Protein AF-A0A0Q8NRP1-F1 (afdb_monomer_lite)

Structure (mmCIF, N/CA/C/O backbone):
data_AF-A0A0Q8NRP1-F1
#
_entry.id   AF-A0A0Q8NRP1-F1
#
loop_
_atom_site.group_PDB
_atom_site.id
_atom_site.type_symbol
_atom_site.label_atom_id
_atom_site.label_alt_id
_atom_site.label_comp_id
_atom_site.label_asym_id
_atom_site.label_entity_id
_atom_site.label_seq_id
_atom_site.pdbx_PDB_ins_code
_atom_site.Cartn_x
_atom_site.Cartn_y
_atom_site.Cartn_z
_atom_site.occupancy
_atom_site.B_iso_or_equiv
_atom_site.auth_seq_id
_atom_site.auth_comp_id
_atom_site.auth_asym_id
_atom_site.auth_atom_id
_atom_site.pdbx_PDB_model_num
ATOM 1 N N . MET A 1 1 ? 21.776 -14.316 82.901 1.00 43.53 1 MET A N 1
ATOM 2 C CA . MET A 1 1 ? 22.994 -13.895 82.181 1.00 43.53 1 MET A CA 1
ATOM 3 C C . MET A 1 1 ? 22.565 -13.088 80.958 1.00 43.53 1 MET A C 1
ATOM 5 O O . MET A 1 1 ? 21.654 -13.535 80.283 1.00 43.53 1 MET A O 1
ATOM 9 N N . GLN A 1 2 ? 23.172 -11.907 80.778 1.00 50.59 2 GLN A N 1
ATOM 10 C CA . GLN A 1 2 ? 23.390 -11.113 79.548 1.00 50.59 2 GLN A CA 1
ATOM 11 C C . GLN A 1 2 ? 22.254 -10.829 78.528 1.00 50.59 2 GLN A C 1
ATOM 13 O O . GLN A 1 2 ? 21.769 -11.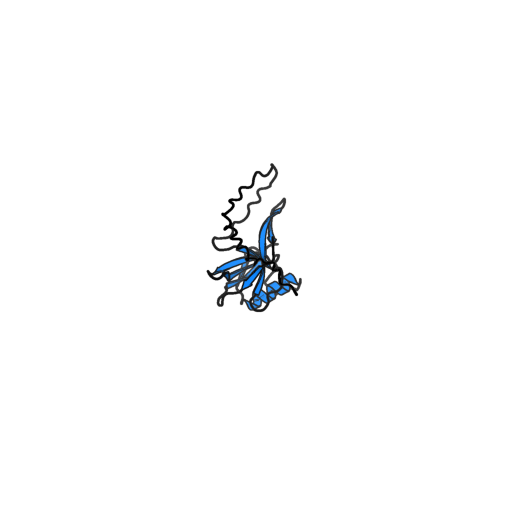716 77.839 1.00 50.59 2 GLN A O 1
ATOM 18 N N . ALA A 1 3 ? 21.964 -9.534 78.340 1.00 48.06 3 ALA A N 1
ATOM 19 C CA . ALA A 1 3 ? 21.736 -8.898 77.025 1.00 48.06 3 ALA A CA 1
ATOM 20 C C . ALA A 1 3 ? 23.093 -8.323 76.517 1.00 48.06 3 ALA A C 1
ATOM 22 O O . ALA A 1 3 ? 24.041 -8.393 77.309 1.00 48.06 3 ALA A O 1
ATOM 23 N N . PRO A 1 4 ? 23.254 -7.664 75.337 1.00 59.53 4 PRO A N 1
ATOM 24 C CA . PRO A 1 4 ? 22.376 -7.412 74.170 1.00 59.53 4 PRO A CA 1
ATOM 25 C C . PRO A 1 4 ? 23.091 -7.658 72.797 1.00 59.53 4 PRO A C 1
ATOM 27 O O . PRO A 1 4 ? 24.249 -8.055 72.780 1.00 59.53 4 PRO A O 1
ATOM 30 N N . ALA A 1 5 ? 22.442 -7.384 71.649 1.00 48.53 5 ALA A N 1
ATOM 31 C CA . ALA A 1 5 ? 22.972 -6.530 70.554 1.00 48.53 5 ALA A CA 1
ATOM 32 C C . ALA A 1 5 ? 22.104 -6.577 69.276 1.00 48.53 5 ALA A C 1
ATOM 34 O O . ALA A 1 5 ? 21.747 -7.638 68.771 1.00 48.53 5 ALA A O 1
ATOM 35 N N . ALA A 1 6 ? 21.808 -5.384 68.760 1.00 48.19 6 ALA A N 1
ATOM 36 C CA . ALA A 1 6 ? 21.101 -5.086 67.520 1.00 48.19 6 ALA A CA 1
ATOM 37 C C . ALA A 1 6 ? 22.066 -4.943 66.326 1.00 48.19 6 ALA A C 1
ATOM 39 O O . ALA A 1 6 ? 23.258 -4.703 66.520 1.00 48.19 6 ALA A O 1
ATOM 40 N N . SER A 1 7 ? 21.543 -4.974 65.095 1.00 48.72 7 SER A N 1
ATOM 41 C CA . SER A 1 7 ? 22.086 -4.214 63.955 1.00 48.72 7 SER A CA 1
ATOM 42 C C . SER A 1 7 ? 21.011 -3.970 62.892 1.00 48.72 7 SER A C 1
ATOM 44 O O . SER A 1 7 ? 20.155 -4.815 62.642 1.00 48.72 7 SER A O 1
ATOM 46 N N . SER A 1 8 ? 21.058 -2.768 62.325 1.00 44.09 8 SER A N 1
ATOM 47 C CA . SER A 1 8 ? 19.990 -2.052 61.620 1.00 44.09 8 SER A CA 1
ATOM 48 C C . SER A 1 8 ? 20.298 -1.843 60.124 1.00 44.09 8 SER A C 1
ATOM 50 O O . SER A 1 8 ? 21.469 -1.870 59.747 1.00 44.09 8 SER A O 1
ATOM 52 N N . THR A 1 9 ? 19.278 -1.376 59.370 1.00 54.84 9 THR A N 1
ATOM 53 C CA . THR A 1 9 ? 19.342 -0.474 58.169 1.00 54.84 9 THR A CA 1
ATOM 54 C C . THR A 1 9 ? 19.373 -1.160 56.778 1.00 54.84 9 THR A C 1
ATOM 56 O O . THR A 1 9 ? 19.986 -2.216 56.667 1.00 54.84 9 THR A O 1
ATOM 59 N N . PRO A 1 10 ? 18.912 -0.533 55.660 1.00 53.25 10 PRO A N 1
ATOM 60 C CA . PRO A 1 10 ? 17.694 0.260 55.349 1.00 53.25 10 PRO A CA 1
ATOM 61 C C . PRO A 1 10 ? 16.894 -0.256 54.104 1.00 53.25 10 PRO A C 1
ATOM 63 O O . PRO A 1 10 ? 17.341 -1.169 53.409 1.00 53.25 10 PRO A O 1
ATOM 66 N N . PRO A 1 11 ? 15.738 0.365 53.765 1.00 48.78 11 PRO A N 1
ATOM 67 C CA . PRO A 1 11 ? 14.989 0.138 52.517 1.00 48.78 11 PRO A CA 1
ATOM 68 C C . PRO A 1 11 ? 15.689 0.710 51.268 1.00 48.78 11 PRO A C 1
ATOM 70 O O . PRO A 1 11 ? 16.239 1.809 51.308 1.00 48.78 11 PRO A O 1
ATOM 73 N N . GLN A 1 12 ? 15.611 -0.005 50.138 1.00 48.19 12 GLN A N 1
ATOM 74 C CA . GLN A 1 12 ? 16.039 0.500 48.828 1.00 48.19 12 GLN A CA 1
ATOM 75 C C . GLN A 1 12 ? 14.845 1.063 48.048 1.00 48.19 12 GLN A C 1
ATOM 77 O O . GLN A 1 12 ? 13.906 0.351 47.697 1.00 48.19 12 GLN A O 1
ATOM 82 N N . THR A 1 13 ? 14.912 2.365 47.801 1.00 54.72 13 THR A N 1
ATOM 83 C CA . THR A 1 13 ? 14.029 3.171 46.956 1.00 54.72 13 THR A CA 1
ATOM 84 C C . THR A 1 13 ? 14.159 2.769 45.478 1.00 54.72 13 THR A C 1
ATOM 86 O O . THR A 1 13 ? 15.285 2.578 45.011 1.00 54.72 13 THR A O 1
ATOM 89 N N . PRO A 1 14 ? 13.069 2.705 44.692 1.00 54.25 14 PRO A N 1
ATOM 90 C CA . PRO A 1 14 ? 13.162 2.659 43.237 1.00 54.25 14 PRO A CA 1
ATOM 91 C C . PRO A 1 14 ? 13.647 4.009 42.700 1.00 54.25 14 PRO A C 1
ATOM 93 O O . PRO A 1 14 ? 13.111 5.060 43.043 1.00 54.25 14 PRO A O 1
ATOM 96 N N . VAL A 1 15 ? 14.674 3.971 41.857 1.00 51.59 15 VAL A N 1
ATOM 97 C CA . VAL A 1 15 ? 15.236 5.146 41.188 1.00 51.59 15 VAL A CA 1
ATOM 98 C C . VAL A 1 15 ? 14.363 5.473 39.977 1.00 51.59 15 VAL A C 1
ATOM 100 O O . VAL A 1 15 ? 14.371 4.754 38.979 1.00 51.59 15 VAL A O 1
ATOM 103 N N . GLU A 1 16 ? 13.602 6.557 40.071 1.00 47.62 16 GLU A N 1
ATOM 104 C CA . GLU A 1 16 ? 12.900 7.180 38.950 1.00 47.62 16 GLU A CA 1
ATOM 105 C C . GLU A 1 16 ? 13.944 7.752 37.973 1.00 47.62 16 GLU A C 1
ATOM 107 O O . GLU A 1 16 ? 14.668 8.696 38.291 1.00 47.62 16 GLU A O 1
ATOM 112 N N . LYS A 1 17 ? 14.073 7.156 36.781 1.00 44.50 17 LYS A N 1
ATOM 113 C CA . LYS A 1 17 ? 14.831 7.739 35.665 1.00 44.50 17 LYS A CA 1
ATOM 114 C C . LYS A 1 17 ? 13.866 8.413 34.698 1.00 44.50 17 LYS A C 1
ATOM 116 O O . LYS A 1 17 ? 13.424 7.815 33.719 1.00 44.50 17 LYS A O 1
ATOM 121 N N . THR A 1 18 ? 13.604 9.688 34.953 1.00 48.72 18 THR A N 1
ATOM 122 C CA . THR A 1 18 ? 13.089 10.634 33.960 1.00 48.72 18 THR A CA 1
ATOM 123 C C . THR A 1 18 ? 14.117 10.753 32.838 1.00 48.72 18 THR A C 1
ATOM 125 O O . THR A 1 18 ? 15.166 11.372 33.008 1.00 48.72 18 THR A O 1
ATOM 128 N N . THR A 1 19 ? 13.848 10.116 31.698 1.00 48.56 19 THR A N 1
ATOM 129 C CA . THR A 1 19 ? 14.646 10.286 30.479 1.00 48.56 19 THR A CA 1
ATOM 130 C C . THR A 1 19 ? 13.919 11.253 29.558 1.00 48.56 19 THR A C 1
ATOM 132 O O . THR A 1 19 ? 12.743 11.077 29.248 1.00 48.56 19 THR A O 1
ATOM 135 N N . ALA A 1 20 ? 14.645 12.308 29.204 1.00 42.44 20 ALA A N 1
ATOM 136 C CA . ALA A 1 20 ? 14.212 13.455 28.434 1.00 42.44 20 ALA A CA 1
ATOM 137 C C . ALA A 1 20 ? 13.601 13.096 27.070 1.00 42.44 20 ALA A C 1
ATOM 139 O O . ALA A 1 20 ? 13.984 12.124 26.419 1.00 42.44 20 ALA A O 1
ATOM 140 N N . ALA A 1 21 ? 12.671 13.948 26.641 1.00 51.06 21 ALA A N 1
ATOM 141 C CA . ALA A 1 21 ? 12.091 13.968 25.308 1.00 51.06 21 ALA A CA 1
ATOM 142 C C . ALA A 1 21 ? 13.172 14.143 24.220 1.00 51.06 21 ALA A C 1
ATOM 144 O O . ALA A 1 21 ? 14.075 14.964 24.402 1.00 51.06 21 ALA A O 1
ATOM 145 N N . PRO A 1 22 ? 13.082 13.445 23.073 1.00 41.91 22 PRO A N 1
ATOM 146 C CA . PRO A 1 22 ? 13.951 13.728 21.945 1.00 41.91 22 PRO A CA 1
ATOM 147 C C . PRO A 1 22 ? 13.484 15.003 21.229 1.00 41.91 22 PRO A C 1
ATOM 149 O O . PRO A 1 22 ? 12.337 15.130 20.800 1.00 41.91 22 PRO A O 1
ATOM 152 N N . THR A 1 23 ? 14.406 15.949 21.105 1.00 52.91 23 THR A N 1
ATOM 153 C CA . THR A 1 23 ? 14.368 17.069 20.164 1.00 52.91 23 THR A CA 1
ATOM 154 C C . THR A 1 23 ? 14.362 16.560 18.713 1.00 52.91 23 THR A C 1
ATOM 156 O O . THR A 1 23 ? 14.949 15.514 18.427 1.00 52.91 23 THR A O 1
ATOM 159 N N . PRO A 1 24 ? 13.734 17.281 17.766 1.00 41.31 24 PRO A N 1
ATOM 160 C CA . PRO A 1 24 ? 13.799 16.928 16.353 1.00 41.31 24 PRO A CA 1
ATOM 161 C C . PRO A 1 24 ? 15.214 17.183 15.818 1.00 41.31 24 PRO A C 1
ATOM 163 O O . PRO A 1 24 ? 15.647 18.327 15.685 1.00 41.31 24 PRO A O 1
ATOM 166 N N . SER A 1 25 ? 15.943 16.113 15.502 1.00 44.31 25 SER A N 1
ATOM 167 C CA . SER A 1 25 ? 17.159 16.200 14.697 1.00 44.31 25 SER A CA 1
ATOM 168 C C . SER A 1 25 ? 16.777 16.568 13.267 1.00 44.31 25 SER A C 1
ATOM 170 O O . SER A 1 25 ? 16.252 15.748 12.516 1.00 44.31 25 SER A O 1
ATOM 172 N N . ALA A 1 26 ? 17.048 17.816 12.893 1.00 43.19 26 ALA A N 1
ATOM 173 C CA . ALA A 1 26 ? 17.216 18.199 11.503 1.00 43.19 26 ALA A CA 1
ATOM 174 C C . ALA A 1 26 ? 18.446 17.455 10.962 1.00 43.19 26 ALA A C 1
ATOM 176 O O . ALA A 1 26 ? 19.584 17.810 11.267 1.00 43.19 26 ALA A O 1
ATOM 177 N N . SER A 1 27 ? 18.220 16.378 10.213 1.00 44.78 27 SER A N 1
ATOM 178 C CA . SER A 1 27 ? 19.276 15.714 9.456 1.00 44.78 27 SER A CA 1
ATOM 179 C C . SER A 1 27 ? 19.523 16.495 8.172 1.00 44.78 27 SER A C 1
ATOM 181 O O . SER A 1 27 ? 18.836 16.307 7.172 1.00 44.78 27 SER A O 1
ATOM 183 N N . SER A 1 28 ? 20.520 17.371 8.222 1.00 46.69 28 SER A N 1
ATOM 184 C CA . SER A 1 28 ? 21.315 17.723 7.051 1.00 46.69 28 SER A CA 1
ATOM 185 C C . SER A 1 28 ? 22.274 16.561 6.768 1.00 46.69 28 SER A C 1
ATOM 187 O O . SER A 1 28 ? 22.999 16.116 7.658 1.00 46.69 28 SER A O 1
ATOM 189 N N . SER A 1 29 ? 22.271 16.043 5.547 1.00 47.00 29 SER A N 1
ATOM 190 C CA . SER A 1 29 ? 23.314 15.168 4.989 1.00 47.00 29 SER A CA 1
ATOM 191 C C . SER A 1 29 ? 23.410 15.580 3.518 1.00 47.00 29 SER A C 1
ATOM 193 O O . SER A 1 29 ? 22.404 15.509 2.823 1.00 47.00 29 SER A O 1
ATOM 195 N N . SER A 1 30 ? 24.389 16.411 3.154 1.00 43.91 30 SER A N 1
ATOM 196 C CA . SER A 1 30 ? 25.789 16.090 2.820 1.00 43.91 30 SER A CA 1
ATOM 197 C C . SER A 1 30 ? 25.923 15.490 1.421 1.00 43.91 30 SER A C 1
ATOM 199 O O . SER A 1 30 ? 25.510 14.362 1.194 1.00 43.91 30 SER A O 1
ATOM 201 N N . ASP A 1 31 ? 26.499 16.332 0.560 1.00 45.16 31 ASP A N 1
ATOM 202 C CA . ASP A 1 31 ? 27.263 16.128 -0.674 1.00 45.16 31 ASP A CA 1
ATOM 203 C C . ASP A 1 31 ? 27.282 14.726 -1.310 1.00 45.16 31 ASP A C 1
ATOM 205 O O . ASP A 1 31 ? 27.879 13.791 -0.774 1.00 45.16 31 ASP A O 1
ATOM 209 N N . ASP A 1 32 ? 26.754 14.646 -2.535 1.00 43.56 32 ASP A N 1
ATOM 210 C CA . ASP A 1 32 ? 27.008 13.559 -3.482 1.00 43.56 32 ASP A CA 1
ATOM 211 C C . ASP A 1 32 ? 28.143 13.946 -4.458 1.00 43.56 32 ASP A C 1
ATOM 213 O O . ASP A 1 32 ? 28.127 15.055 -5.005 1.00 43.56 32 ASP A O 1
ATOM 217 N N . PRO A 1 33 ? 29.126 13.058 -4.709 1.00 46.66 33 PRO A N 1
ATOM 218 C CA . PRO A 1 33 ? 30.128 13.242 -5.750 1.00 46.66 33 PRO A CA 1
ATOM 219 C C . PRO A 1 33 ? 29.547 13.049 -7.163 1.00 46.66 33 PRO A C 1
ATOM 221 O O . PRO A 1 33 ? 28.728 12.170 -7.422 1.00 46.66 33 PRO A O 1
ATOM 224 N N . ASP A 1 34 ? 30.044 13.895 -8.063 1.00 49.12 34 ASP A N 1
ATOM 225 C CA . ASP A 1 34 ? 29.910 13.933 -9.524 1.00 49.12 34 ASP A CA 1
ATOM 226 C C . ASP A 1 34 ? 29.662 12.555 -10.187 1.00 49.12 34 ASP A C 1
ATOM 228 O O . ASP A 1 34 ? 30.520 11.670 -10.148 1.00 49.12 34 ASP A O 1
ATOM 232 N N . GLY A 1 35 ? 28.492 12.379 -10.823 1.00 43.38 35 GLY A N 1
ATOM 233 C CA . GLY A 1 35 ? 28.193 11.202 -11.656 1.00 43.38 35 GLY A CA 1
ATOM 234 C C . GLY A 1 35 ? 26.737 10.717 -11.708 1.00 43.38 35 GLY A C 1
ATOM 235 O O . GLY A 1 35 ? 26.457 9.754 -12.419 1.00 43.38 35 GLY A O 1
ATOM 236 N N . ALA A 1 36 ? 25.797 11.341 -10.992 1.00 47.28 36 ALA A N 1
ATOM 237 C CA . ALA A 1 36 ? 24.389 10.951 -11.051 1.00 47.28 36 ALA A CA 1
ATOM 238 C C . ALA A 1 36 ? 23.712 11.517 -12.312 1.00 47.28 36 ALA A C 1
ATOM 240 O O . ALA A 1 36 ? 23.460 12.720 -12.416 1.00 47.28 36 ALA A O 1
ATOM 241 N N . GLY A 1 37 ? 23.360 10.639 -13.258 1.00 48.09 37 GLY A N 1
ATOM 242 C CA . GLY A 1 37 ? 22.248 10.910 -14.171 1.00 48.09 37 GLY A CA 1
ATOM 243 C C . GLY A 1 37 ? 21.051 11.409 -13.356 1.00 48.09 37 GLY A C 1
ATOM 244 O O . GLY A 1 37 ? 20.871 10.997 -12.213 1.00 48.09 37 GLY A O 1
ATOM 245 N N . SER A 1 38 ? 20.289 12.356 -13.899 1.00 56.72 38 SER A N 1
ATOM 246 C CA . SER A 1 38 ? 19.283 13.180 -13.215 1.00 56.72 38 SER A CA 1
ATOM 247 C C . SER A 1 38 ? 18.090 12.389 -12.651 1.00 56.72 38 SER A C 1
ATOM 249 O O . SER A 1 38 ? 16.953 12.539 -13.096 1.00 56.72 38 SER A O 1
ATOM 251 N N . CYS A 1 39 ? 18.341 11.553 -11.650 1.00 64.12 39 CYS A N 1
ATOM 252 C CA . CYS A 1 39 ? 17.348 10.782 -10.933 1.00 64.12 39 CYS A CA 1
ATOM 253 C C . CYS A 1 39 ? 16.601 11.712 -9.972 1.00 64.12 39 CYS A C 1
ATOM 255 O O . CYS A 1 39 ? 17.069 12.055 -8.886 1.00 64.12 39 CYS A O 1
ATOM 257 N N . THR A 1 40 ? 15.434 12.180 -10.409 1.00 68.44 40 THR A N 1
ATOM 258 C CA . THR A 1 40 ? 14.574 13.041 -9.595 1.00 68.44 40 THR A CA 1
ATOM 259 C C . THR A 1 40 ? 13.583 12.171 -8.840 1.00 68.44 40 THR A C 1
ATO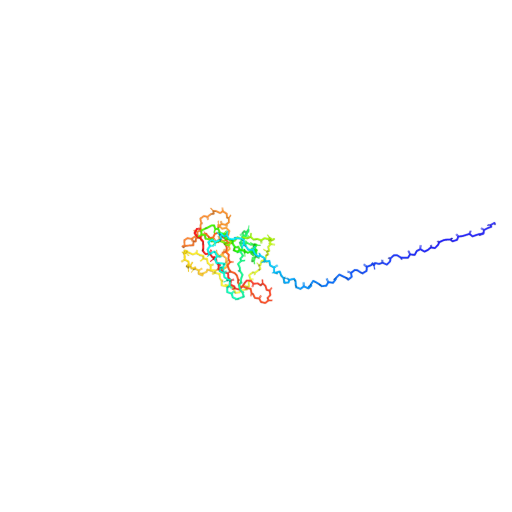M 261 O O . THR A 1 40 ? 12.727 11.542 -9.454 1.00 68.44 40 THR A O 1
ATOM 264 N N . THR A 1 41 ? 13.667 12.157 -7.507 1.00 74.12 41 THR A N 1
ATOM 265 C CA . THR A 1 41 ? 12.666 11.477 -6.672 1.00 74.12 41 THR A CA 1
ATOM 266 C C . THR A 1 41 ? 11.301 12.146 -6.849 1.00 74.12 41 THR A C 1
ATOM 268 O O . THR A 1 41 ? 11.169 13.332 -6.527 1.00 74.12 41 THR A O 1
ATOM 271 N N . PRO A 1 42 ? 10.257 11.424 -7.290 1.00 71.62 42 PRO A N 1
ATOM 272 C CA . PRO A 1 42 ? 8.911 11.969 -7.292 1.00 71.62 42 PRO A CA 1
ATOM 273 C C . PRO A 1 42 ? 8.477 12.230 -5.845 1.00 71.62 42 PRO A C 1
ATOM 275 O O . PRO A 1 42 ? 8.472 11.334 -4.995 1.00 71.62 42 PRO A O 1
ATOM 278 N N . ALA A 1 43 ? 8.128 13.475 -5.528 1.00 68.06 43 ALA A N 1
ATOM 279 C CA . ALA A 1 43 ? 7.570 13.777 -4.219 1.00 68.06 43 ALA A CA 1
ATOM 280 C C . ALA A 1 43 ? 6.143 13.201 -4.135 1.00 68.06 43 ALA A C 1
ATOM 282 O O . ALA A 1 43 ? 5.340 13.439 -5.045 1.00 68.06 43 ALA A O 1
ATOM 283 N N . PRO A 1 44 ? 5.780 12.482 -3.055 1.00 73.00 44 PRO A N 1
ATOM 284 C CA . PRO A 1 44 ? 4.385 12.139 -2.828 1.00 73.00 44 PRO A CA 1
ATOM 285 C C . PRO A 1 44 ? 3.556 13.420 -2.727 1.00 73.00 44 PRO A C 1
ATOM 287 O O . PRO A 1 44 ? 4.004 14.438 -2.192 1.00 73.00 44 PRO A O 1
ATOM 290 N N . LYS A 1 45 ? 2.306 13.364 -3.194 1.00 76.31 45 LYS A N 1
ATOM 291 C CA . LYS A 1 45 ? 1.348 14.447 -2.935 1.00 76.31 45 LYS A CA 1
ATOM 292 C C . LYS A 1 45 ? 1.216 14.659 -1.422 1.00 76.31 45 LYS A C 1
ATOM 294 O O . LYS A 1 45 ? 1.249 13.696 -0.656 1.00 76.31 45 LYS A O 1
ATOM 299 N N . THR A 1 46 ? 1.019 15.904 -0.995 1.00 80.38 46 THR A N 1
ATOM 300 C CA . THR A 1 46 ? 0.861 16.259 0.424 1.00 80.38 46 THR A CA 1
ATOM 301 C C . THR A 1 46 ? -0.163 15.359 1.121 1.00 80.38 46 THR A C 1
ATOM 303 O O . THR A 1 46 ? -1.265 15.151 0.614 1.00 80.38 46 THR A O 1
ATOM 306 N N . GLY A 1 47 ? 0.205 14.821 2.287 1.00 80.69 47 GLY A N 1
ATOM 307 C CA . GLY A 1 47 ? -0.645 13.914 3.069 1.00 80.69 47 GLY A CA 1
ATOM 308 C C . GLY A 1 47 ? -0.637 12.455 2.599 1.00 80.69 47 GLY A C 1
ATOM 309 O O . GLY A 1 47 ? -1.383 11.640 3.142 1.00 80.69 47 GLY A O 1
ATOM 310 N N . ARG A 1 48 ? 0.202 12.109 1.617 1.00 91.31 48 ARG A N 1
ATOM 311 C CA . ARG A 1 48 ? 0.374 10.740 1.124 1.00 91.31 48 ARG A CA 1
ATOM 312 C C . ARG A 1 48 ? 1.779 10.228 1.395 1.00 91.31 48 ARG A C 1
ATOM 314 O O . ARG A 1 48 ? 2.718 11.004 1.561 1.00 91.31 48 ARG A O 1
ATOM 321 N N . LYS A 1 49 ? 1.921 8.908 1.438 1.00 92.62 49 LYS A N 1
ATOM 322 C CA . LYS A 1 49 ? 3.216 8.231 1.563 1.00 92.62 49 LYS A CA 1
ATOM 323 C C . LYS A 1 49 ? 3.249 6.983 0.694 1.00 92.62 49 LYS A C 1
ATOM 325 O O . LYS A 1 49 ? 2.195 6.418 0.406 1.00 92.62 49 LYS A O 1
ATOM 330 N N . TYR A 1 50 ? 4.451 6.546 0.343 1.00 94.25 50 TYR A N 1
ATOM 331 C CA . TYR A 1 50 ? 4.668 5.280 -0.345 1.00 94.25 50 TYR A CA 1
ATOM 332 C C . TYR A 1 50 ? 5.025 4.189 0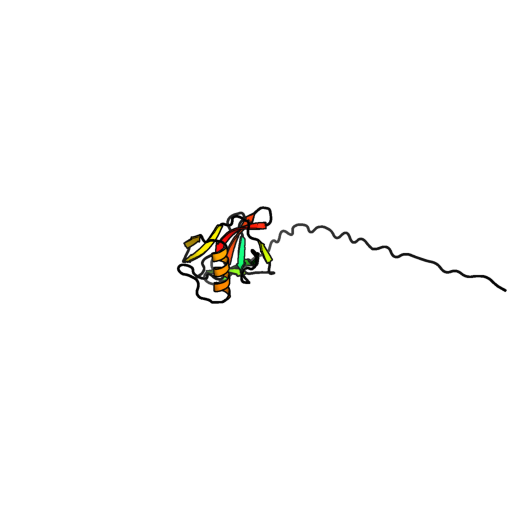.657 1.00 94.25 50 TYR A C 1
ATOM 334 O O . TYR A 1 50 ? 5.790 4.411 1.597 1.00 94.25 50 TYR A O 1
ATOM 342 N N . VAL A 1 51 ? 4.457 3.010 0.458 1.00 96.44 51 VAL A N 1
ATOM 343 C CA . VAL A 1 51 ? 4.689 1.821 1.273 1.00 96.44 51 VAL A CA 1
ATOM 344 C C . VAL A 1 51 ? 4.823 0.609 0.364 1.00 96.44 51 VAL A C 1
ATOM 346 O O . VAL A 1 51 ? 4.211 0.566 -0.699 1.00 96.44 51 VAL A O 1
ATOM 349 N N . GLN A 1 52 ? 5.604 -0.381 0.778 1.00 96.88 52 GLN A N 1
ATOM 350 C CA . GLN A 1 52 ? 5.688 -1.664 0.087 1.00 96.88 52 GLN A CA 1
ATOM 351 C C . GLN A 1 52 ? 4.955 -2.723 0.899 1.00 96.88 52 GLN A C 1
ATOM 353 O O . GLN A 1 52 ? 5.279 -2.907 2.074 1.00 96.88 52 GLN A O 1
ATOM 358 N N . ALA A 1 53 ? 3.997 -3.422 0.293 1.00 96.88 53 ALA A N 1
ATOM 359 C CA . ALA A 1 53 ? 3.366 -4.580 0.915 1.00 96.88 53 ALA A CA 1
ATOM 360 C C . ALA A 1 53 ? 4.392 -5.710 1.077 1.00 96.88 53 ALA A C 1
ATOM 362 O O . ALA A 1 53 ? 5.129 -6.020 0.146 1.00 96.88 53 ALA A O 1
ATOM 363 N N . VAL A 1 54 ? 4.452 -6.316 2.264 1.00 96.56 54 VAL A N 1
ATOM 364 C CA . VAL A 1 54 ? 5.429 -7.382 2.566 1.00 96.56 54 VAL A CA 1
ATOM 365 C C . VAL A 1 54 ? 4.783 -8.719 2.912 1.00 96.56 54 VAL A C 1
ATOM 367 O O . VAL A 1 54 ? 5.463 -9.743 2.912 1.00 96.56 54 VAL A O 1
ATOM 370 N N . LYS A 1 55 ? 3.481 -8.725 3.219 1.00 95.81 55 LYS A N 1
ATOM 371 C CA . LYS A 1 55 ? 2.688 -9.931 3.493 1.00 95.81 55 LYS A CA 1
ATOM 372 C C . LYS A 1 55 ? 1.263 -9.751 2.967 1.00 95.81 55 LYS A C 1
ATOM 374 O O . LYS A 1 55 ? 0.783 -8.611 2.939 1.00 95.81 55 LYS A O 1
ATOM 379 N N . PRO A 1 56 ? 0.564 -10.850 2.630 1.00 94.31 56 PRO A N 1
ATOM 380 C CA . PRO A 1 56 ? -0.859 -10.801 2.326 1.00 94.31 56 PRO A CA 1
ATOM 381 C C . PRO A 1 56 ? -1.648 -10.126 3.464 1.00 94.31 56 PRO A C 1
ATOM 383 O O . PRO A 1 56 ? -1.383 -10.415 4.639 1.00 94.31 56 PRO A O 1
ATOM 386 N N . PRO A 1 57 ? -2.603 -9.231 3.156 1.00 93.62 57 PRO A N 1
ATOM 387 C CA . PRO A 1 57 ? -3.443 -8.607 4.170 1.00 93.62 57 PRO A CA 1
ATOM 388 C C . PRO A 1 57 ? -4.259 -9.638 4.961 1.00 93.62 57 PRO A C 1
ATOM 390 O O . PRO A 1 57 ? -4.653 -10.680 4.437 1.00 93.62 57 PRO A O 1
ATOM 393 N N . LYS A 1 58 ? -4.547 -9.339 6.233 1.00 91.56 58 LYS A N 1
ATOM 394 C CA . LYS A 1 58 ? -5.336 -10.213 7.120 1.00 91.56 58 LYS A CA 1
ATOM 395 C C . LYS A 1 58 ? -6.211 -9.383 8.051 1.00 91.56 58 LYS A C 1
ATOM 397 O O . LYS A 1 58 ? -5.697 -8.472 8.686 1.00 91.56 58 LYS A O 1
ATOM 402 N N . GLN A 1 59 ? -7.500 -9.727 8.177 1.00 83.75 59 GLN A N 1
ATOM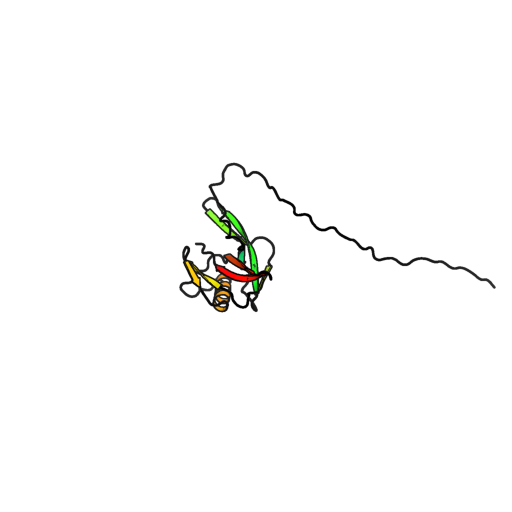 403 C CA . GLN A 1 59 ? -8.441 -9.084 9.118 1.00 83.75 59 GLN A CA 1
ATOM 404 C C . GLN A 1 59 ? -8.350 -7.543 9.080 1.00 83.75 59 GLN A C 1
ATOM 406 O O . GLN A 1 59 ? -8.033 -6.914 10.088 1.00 83.75 59 GLN A O 1
ATOM 411 N N . ASP A 1 60 ? -8.513 -6.945 7.895 1.00 88.62 60 ASP A N 1
ATOM 412 C CA . ASP A 1 60 ? -8.423 -5.488 7.684 1.00 88.62 60 ASP A CA 1
ATOM 413 C C . ASP A 1 60 ? -7.059 -4.851 8.000 1.00 88.62 60 ASP A C 1
ATOM 415 O O . ASP A 1 60 ? -6.952 -3.631 8.146 1.00 88.62 60 ASP A O 1
ATOM 419 N N . THR A 1 61 ? -6.004 -5.660 8.085 1.00 94.88 61 THR A N 1
ATOM 420 C CA . THR A 1 61 ? -4.641 -5.201 8.349 1.00 94.88 61 THR A CA 1
ATOM 421 C C . THR A 1 61 ? -3.772 -5.367 7.114 1.00 94.88 61 THR A C 1
ATOM 423 O O . THR A 1 61 ? -3.635 -6.468 6.577 1.00 94.88 61 THR A O 1
ATOM 426 N N . LEU A 1 62 ? -3.149 -4.269 6.695 1.00 97.12 62 LEU A N 1
ATOM 427 C CA . LEU A 1 62 ? -2.105 -4.234 5.682 1.00 97.12 62 LEU A CA 1
ATOM 428 C C . LEU A 1 62 ? -0.731 -4.267 6.363 1.00 97.12 62 LEU A C 1
ATOM 430 O O . LEU A 1 62 ? -0.474 -3.467 7.264 1.00 97.12 62 LEU A O 1
ATOM 434 N N . TYR A 1 63 ? 0.151 -5.158 5.913 1.00 97.56 63 TYR A N 1
ATOM 435 C CA . TYR A 1 63 ? 1.520 -5.301 6.416 1.00 97.56 63 TYR A CA 1
ATOM 436 C C . TYR A 1 63 ? 2.496 -4.694 5.416 1.00 97.56 63 TYR A C 1
ATOM 438 O O . TYR A 1 63 ? 2.576 -5.156 4.275 1.00 97.56 63 TYR A O 1
ATOM 446 N N . VAL A 1 64 ? 3.238 -3.669 5.831 1.00 97.56 64 VAL A N 1
ATOM 447 C CA . VAL A 1 64 ? 4.094 -2.900 4.923 1.00 97.56 64 VAL A CA 1
ATOM 448 C C . VAL A 1 64 ? 5.444 -2.530 5.516 1.00 97.56 64 VAL A C 1
ATOM 450 O O . VAL A 1 64 ? 5.623 -2.524 6.727 1.00 97.56 64 VAL A O 1
ATOM 453 N N . LYS A 1 65 ? 6.376 -2.122 4.660 1.00 97.69 65 LYS A N 1
ATOM 454 C CA . LYS A 1 65 ? 7.495 -1.237 5.018 1.00 97.69 65 LYS A CA 1
ATOM 455 C C . LYS A 1 65 ? 7.250 0.146 4.4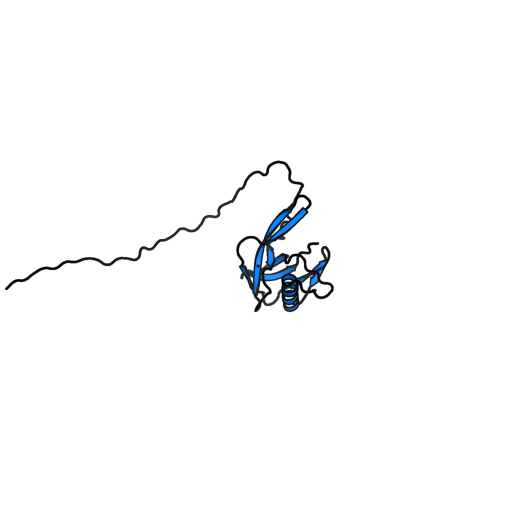19 1.00 97.69 65 LYS A C 1
ATOM 457 O O . LYS A 1 65 ? 6.575 0.249 3.395 1.00 97.69 65 LYS A O 1
ATOM 462 N N . ASP A 1 66 ? 7.798 1.202 5.020 1.00 95.00 66 ASP A N 1
ATOM 463 C CA . ASP A 1 66 ? 7.829 2.504 4.335 1.00 95.00 66 ASP A CA 1
ATOM 464 C C . ASP A 1 66 ? 8.663 2.355 3.061 1.00 95.00 66 ASP A C 1
ATOM 466 O O . ASP A 1 66 ? 9.721 1.735 3.104 1.00 95.00 66 ASP A O 1
ATOM 470 N N . ALA A 1 67 ? 8.219 2.905 1.936 1.00 93.50 67 ALA A N 1
ATOM 471 C CA . ALA A 1 67 ? 8.987 2.840 0.702 1.00 93.50 67 ALA A CA 1
ATOM 472 C C . ALA A 1 67 ? 9.814 4.115 0.508 1.00 93.50 67 ALA A C 1
ATOM 474 O O . ALA A 1 67 ? 9.334 5.230 0.733 1.00 93.50 67 ALA A O 1
ATOM 475 N N . LYS A 1 68 ? 11.063 3.946 0.080 1.00 90.12 68 LYS A N 1
ATOM 476 C CA . LYS A 1 68 ? 11.968 5.031 -0.310 1.00 90.12 68 LYS A CA 1
ATOM 477 C C . LYS A 1 68 ? 12.289 4.905 -1.788 1.00 90.12 68 LYS A C 1
ATOM 479 O O . LYS A 1 68 ? 12.365 3.794 -2.298 1.00 90.12 68 LYS A O 1
ATOM 484 N N . PHE A 1 69 ? 12.467 6.041 -2.448 1.00 88.62 69 PHE A N 1
ATOM 485 C CA . PHE A 1 69 ? 12.930 6.058 -3.826 1.00 88.62 69 PHE A CA 1
ATOM 486 C C . PHE A 1 69 ? 14.427 5.743 -3.860 1.00 88.62 69 PHE A C 1
ATOM 488 O O . PHE A 1 69 ? 15.197 6.307 -3.078 1.00 88.62 69 PHE A O 1
ATOM 495 N N . VAL A 1 70 ? 14.808 4.813 -4.722 1.00 87.88 70 VAL A N 1
ATOM 496 C CA . VAL A 1 70 ? 16.171 4.353 -4.961 1.00 87.88 70 VAL A CA 1
ATOM 497 C C . VAL A 1 70 ? 16.507 4.708 -6.399 1.00 87.88 70 VAL A C 1
ATOM 499 O O . VAL A 1 70 ? 15.752 4.378 -7.308 1.00 87.88 70 VAL A O 1
ATOM 502 N N . CYS A 1 71 ? 17.621 5.408 -6.587 1.00 85.44 71 CYS A N 1
ATOM 503 C CA . CYS A 1 71 ? 18.114 5.763 -7.908 1.00 85.44 71 CYS A CA 1
ATOM 504 C C . CYS A 1 71 ? 18.937 4.622 -8.495 1.00 85.44 71 CYS A C 1
ATOM 506 O O . CYS A 1 71 ? 19.880 4.147 -7.862 1.00 85.44 71 CYS A O 1
ATOM 508 N N . ASP A 1 72 ? 18.608 4.243 -9.722 1.00 81.38 72 ASP A N 1
ATOM 509 C CA . ASP A 1 72 ? 19.387 3.337 -10.553 1.00 81.38 72 ASP A CA 1
ATOM 510 C C . ASP A 1 72 ? 20.137 4.144 -11.630 1.00 81.38 72 ASP A C 1
ATOM 512 O O . ASP A 1 72 ? 19.780 5.287 -11.916 1.00 81.38 72 ASP A O 1
ATOM 516 N N . PRO A 1 73 ? 21.169 3.580 -12.286 1.00 78.62 73 PRO A N 1
ATOM 517 C CA . PRO A 1 73 ? 21.957 4.309 -13.286 1.00 78.62 73 PRO A CA 1
ATOM 518 C C . PRO A 1 73 ? 21.157 4.904 -14.459 1.00 78.62 73 PRO A C 1
ATOM 520 O O . PRO A 1 73 ? 21.649 5.817 -15.115 1.00 78.62 73 PRO A O 1
ATOM 523 N N . ASN A 1 74 ? 19.954 4.387 -14.737 1.00 75.31 74 ASN A N 1
ATOM 524 C CA . ASN A 1 74 ? 19.113 4.810 -15.862 1.00 75.31 74 ASN A CA 1
ATOM 525 C C . ASN A 1 74 ? 17.706 5.292 -15.456 1.00 75.31 74 ASN A C 1
ATOM 527 O O . ASN A 1 74 ? 17.017 5.848 -16.306 1.00 75.31 74 ASN A O 1
ATOM 531 N N . ASP A 1 75 ? 17.265 5.053 -14.215 1.00 78.12 75 ASP A N 1
ATOM 532 C CA . ASP A 1 75 ? 15.901 5.350 -13.741 1.00 78.12 75 ASP A CA 1
ATOM 533 C C . ASP A 1 75 ? 15.860 5.384 -12.194 1.00 78.12 75 ASP A C 1
ATOM 535 O O . ASP A 1 75 ? 16.895 5.569 -11.552 1.00 78.12 75 ASP A O 1
ATOM 539 N N . GLY A 1 76 ? 14.699 5.206 -11.562 1.00 83.88 76 GLY A N 1
ATOM 540 C CA . GLY A 1 76 ? 14.614 4.953 -10.130 1.00 83.88 76 GLY A CA 1
ATOM 541 C C . GLY A 1 76 ? 13.286 4.318 -9.732 1.00 83.88 76 GLY A C 1
ATOM 542 O O . GLY A 1 76 ? 12.241 4.569 -10.328 1.00 83.88 76 GLY A O 1
ATOM 543 N N . HIS A 1 77 ? 13.314 3.519 -8.673 1.00 85.75 77 HIS A N 1
ATOM 544 C CA . HIS A 1 77 ? 12.153 2.777 -8.198 1.00 85.75 77 HIS A CA 1
ATOM 545 C C . HIS A 1 77 ? 11.926 2.983 -6.702 1.00 85.75 77 HIS A C 1
ATOM 547 O O . HIS A 1 77 ? 12.828 3.333 -5.944 1.00 85.75 77 HIS A O 1
ATOM 553 N N . TYR A 1 78 ? 10.699 2.753 -6.237 1.00 89.75 78 TYR A N 1
ATOM 554 C CA . TYR A 1 78 ? 10.428 2.702 -4.802 1.00 89.75 78 TYR A CA 1
ATOM 555 C C . TYR A 1 78 ? 10.704 1.301 -4.264 1.00 89.75 78 TYR A C 1
ATOM 557 O O . TYR A 1 78 ? 10.205 0.316 -4.800 1.00 89.75 78 TYR A O 1
ATOM 565 N N . ALA A 1 79 ? 11.429 1.219 -3.153 1.00 91.19 79 ALA A N 1
ATOM 566 C CA . ALA A 1 79 ? 11.701 -0.026 -2.447 1.00 91.19 79 ALA A CA 1
ATOM 567 C C . ALA A 1 79 ? 11.382 0.112 -0.956 1.00 91.19 79 ALA A C 1
ATOM 569 O O . ALA A 1 79 ? 11.608 1.160 -0.342 1.00 91.19 79 ALA A O 1
ATOM 570 N N . GLY A 1 80 ? 10.854 -0.953 -0.354 1.00 92.69 80 GLY A N 1
ATOM 571 C CA . GLY A 1 80 ? 10.563 -1.011 1.073 1.00 92.69 80 GLY A CA 1
ATOM 572 C C . GLY A 1 80 ? 11.833 -0.915 1.917 1.00 92.69 80 GLY A C 1
ATOM 573 O O . GLY A 1 80 ? 12.786 -1.671 1.742 1.00 92.69 80 GLY A O 1
ATOM 574 N N . ALA A 1 81 ? 11.820 -0.016 2.892 1.00 91.88 81 ALA A N 1
ATOM 575 C CA . ALA A 1 81 ? 12.928 0.287 3.779 1.00 91.88 81 ALA A CA 1
ATOM 576 C C . ALA A 1 81 ? 12.488 0.260 5.250 1.00 91.88 81 ALA A C 1
ATOM 578 O O . ALA A 1 81 ? 11.360 0.596 5.608 1.00 91.88 81 ALA A O 1
ATOM 579 N N . GLY A 1 82 ? 13.424 -0.103 6.127 1.00 93.12 82 GLY A N 1
ATOM 580 C CA . GLY A 1 82 ? 13.197 -0.124 7.570 1.00 93.12 82 GLY A CA 1
ATOM 581 C C . GLY A 1 82 ? 12.334 -1.294 8.057 1.00 93.12 82 GLY A C 1
ATOM 582 O O . GLY A 1 82 ? 12.260 -2.355 7.430 1.00 93.12 82 GLY A O 1
ATOM 583 N N . ALA A 1 83 ? 11.742 -1.103 9.237 1.00 95.44 83 ALA A N 1
ATOM 584 C CA . ALA A 1 83 ? 10.955 -2.118 9.926 1.00 95.44 83 ALA A CA 1
ATOM 585 C C . ALA A 1 83 ? 9.555 -2.286 9.318 1.00 95.44 83 ALA A C 1
ATOM 587 O O . ALA A 1 83 ? 8.974 -1.340 8.784 1.00 95.44 83 ALA A O 1
ATOM 588 N N . GLU A 1 84 ? 9.007 -3.496 9.451 1.00 96.56 84 GLU A N 1
ATOM 589 C CA . GLU A 1 84 ? 7.609 -3.774 9.128 1.00 96.56 84 GLU A CA 1
ATOM 590 C C . GLU A 1 84 ? 6.671 -2.973 10.044 1.00 96.56 84 GLU A C 1
ATOM 592 O O . GLU A 1 84 ? 6.917 -2.806 11.241 1.00 96.56 84 GLU A O 1
ATOM 597 N N . LYS A 1 85 ? 5.584 -2.488 9.455 1.00 96.19 85 LYS A N 1
ATOM 598 C CA . LYS A 1 85 ? 4.508 -1.728 10.078 1.00 96.19 85 LYS A CA 1
ATOM 599 C C . LYS A 1 85 ? 3.173 -2.293 9.630 1.00 96.19 85 LYS A C 1
ATOM 601 O O . LYS A 1 85 ? 3.062 -2.934 8.585 1.00 96.19 85 LYS A O 1
ATOM 606 N N . THR A 1 86 ? 2.145 -1.997 10.409 1.00 96.88 86 THR A N 1
ATOM 607 C CA . THR A 1 86 ? 0.772 -2.355 10.080 1.00 96.88 86 THR A CA 1
ATOM 608 C C . THR A 1 86 ? -0.100 -1.119 9.963 1.00 96.88 86 THR A C 1
ATOM 610 O O . THR A 1 86 ? 0.063 -0.146 10.701 1.00 96.88 86 THR A O 1
ATOM 613 N N . TYR A 1 87 ? -1.044 -1.171 9.031 1.00 96.69 87 TYR A N 1
ATOM 614 C CA . TYR A 1 87 ? -2.088 -0.169 8.877 1.00 96.69 87 TYR A CA 1
ATOM 615 C C . TYR A 1 87 ? -3.448 -0.851 8.816 1.00 96.69 87 TYR A C 1
ATOM 617 O O . TYR A 1 87 ? -3.613 -1.858 8.131 1.00 96.69 87 TYR A O 1
ATOM 625 N N . GLY A 1 88 ? -4.421 -0.287 9.525 1.00 96.69 88 GLY A N 1
ATOM 626 C CA . GLY A 1 88 ? -5.817 -0.685 9.385 1.00 96.69 88 GLY A CA 1
ATOM 627 C C . GLY A 1 88 ? -6.507 0.106 8.277 1.00 96.69 88 GLY A C 1
ATOM 628 O O . GLY A 1 88 ? -6.157 1.263 8.033 1.00 96.69 88 GLY A O 1
ATOM 629 N N . PHE A 1 89 ? -7.526 -0.476 7.655 1.00 95.88 89 PHE A N 1
ATOM 630 C CA . PHE A 1 89 ? -8.404 0.251 6.736 1.00 95.88 89 PHE A CA 1
ATOM 631 C C . PHE A 1 89 ? -9.473 1.054 7.496 1.00 95.88 89 PHE A C 1
ATOM 633 O O . PHE A 1 89 ? -9.961 0.642 8.553 1.00 95.88 89 PHE A O 1
ATOM 640 N N . ALA A 1 90 ? -9.819 2.234 6.980 1.00 95.31 90 ALA A N 1
ATOM 641 C CA . ALA A 1 90 ? -11.004 2.961 7.416 1.00 95.31 90 ALA A CA 1
ATOM 642 C C . ALA A 1 90 ? -12.270 2.292 6.851 1.00 95.31 90 ALA A C 1
ATOM 644 O O . ALA A 1 90 ? -12.215 1.582 5.849 1.00 95.31 90 ALA A O 1
ATOM 645 N N . ALA A 1 91 ? -13.435 2.562 7.451 1.00 91.81 91 ALA A N 1
ATOM 646 C CA . ALA A 1 91 ? -14.707 1.964 7.019 1.00 91.81 91 ALA A CA 1
ATOM 647 C C . ALA A 1 91 ? -15.083 2.297 5.562 1.00 91.81 91 ALA A C 1
ATOM 649 O O . ALA A 1 91 ? -15.799 1.543 4.908 1.00 91.81 91 ALA A O 1
ATOM 650 N N . LYS A 1 92 ? -14.612 3.440 5.054 1.00 91.62 92 LYS A N 1
ATOM 651 C CA . LYS A 1 92 ? -14.736 3.841 3.653 1.00 91.62 92 LYS A CA 1
ATOM 652 C C . LYS A 1 92 ? -13.339 4.102 3.117 1.00 91.62 92 LYS A C 1
ATOM 654 O O . LYS A 1 92 ? -12.765 5.152 3.393 1.00 91.62 92 LYS A O 1
ATOM 659 N N . VAL A 1 93 ? -12.813 3.140 2.368 1.00 96.00 93 VAL A N 1
ATOM 660 C CA . VAL A 1 93 ? -11.530 3.264 1.681 1.00 96.00 93 VAL A CA 1
ATOM 661 C C . VAL A 1 93 ? -11.749 3.299 0.176 1.00 96.00 93 VAL A C 1
ATOM 663 O O . VAL A 1 93 ? -12.534 2.524 -0.373 1.00 96.00 93 VAL A O 1
ATOM 666 N N . LYS A 1 94 ? -11.035 4.190 -0.503 1.00 97.19 94 LYS A N 1
ATOM 667 C CA . LYS A 1 94 ? -10.888 4.143 -1.954 1.00 97.19 94 LYS A CA 1
ATOM 668 C C . LYS A 1 94 ? -9.665 3.295 -2.292 1.00 97.19 94 LYS A C 1
ATOM 670 O O . LYS A 1 94 ? -8.540 3.734 -2.068 1.00 97.19 94 LYS A O 1
ATOM 675 N N . ALA A 1 95 ? -9.895 2.093 -2.809 1.00 96.56 95 ALA A N 1
ATOM 676 C CA . ALA A 1 95 ? -8.844 1.174 -3.225 1.00 96.56 95 ALA A CA 1
ATOM 677 C C . ALA A 1 95 ? -8.687 1.177 -4.748 1.00 96.56 95 ALA A C 1
ATOM 679 O O . ALA A 1 95 ? -9.680 1.151 -5.478 1.00 96.56 95 ALA A O 1
ATOM 680 N N . GLN A 1 96 ? -7.445 1.236 -5.223 1.00 96.31 96 GLN A N 1
ATOM 681 C CA . GLN A 1 96 ? -7.124 1.250 -6.644 1.00 96.31 96 GLN A CA 1
ATOM 682 C C . GLN A 1 96 ? -5.937 0.331 -6.951 1.00 96.31 96 GLN A C 1
ATOM 684 O O . GLN A 1 96 ? -4.907 0.420 -6.284 1.00 96.31 96 GLN A O 1
ATOM 689 N N . VAL A 1 97 ? -6.088 -0.518 -7.966 1.00 94.81 97 VAL A N 1
ATOM 690 C CA . VAL A 1 97 ? -5.047 -1.434 -8.470 1.00 94.81 97 VAL A CA 1
ATOM 691 C C . VAL A 1 97 ? -4.525 -0.942 -9.813 1.00 94.81 97 VAL A C 1
ATOM 693 O O . VAL A 1 97 ? -5.281 -0.327 -10.578 1.00 94.81 97 VAL A O 1
ATOM 696 N N . ALA A 1 98 ? -3.246 -1.178 -10.092 1.00 92.81 98 ALA A N 1
ATOM 697 C CA . ALA A 1 98 ? -2.639 -0.793 -11.356 1.00 92.81 98 ALA A CA 1
ATOM 698 C C . ALA A 1 98 ? -3.119 -1.727 -12.477 1.00 92.81 98 ALA A C 1
ATOM 700 O O . ALA A 1 98 ? -3.256 -2.935 -12.289 1.00 92.81 98 ALA A O 1
ATOM 701 N N . ASN A 1 99 ? -3.388 -1.161 -13.653 1.00 91.19 99 ASN A N 1
ATOM 702 C CA . ASN A 1 99 ? -3.777 -1.917 -14.852 1.00 91.19 99 ASN A CA 1
ATOM 703 C C . ASN A 1 99 ? -2.978 -1.480 -16.091 1.00 91.19 99 ASN A C 1
ATOM 705 O O . ASN A 1 99 ? -3.496 -1.491 -17.206 1.00 91.19 99 ASN A O 1
ATOM 709 N N . GLY A 1 100 ? -1.747 -1.012 -15.874 1.00 86.69 100 GLY A N 1
ATOM 710 C CA . GLY A 1 100 ? -0.856 -0.488 -16.905 1.00 86.69 100 GLY A CA 1
ATOM 711 C C . GLY A 1 100 ? -0.252 0.885 -16.570 1.00 86.69 100 GLY A C 1
ATOM 712 O O . GLY A 1 100 ? -0.523 1.455 -15.507 1.00 86.69 100 GLY A O 1
ATOM 713 N N . PRO A 1 101 ? 0.571 1.438 -17.482 1.00 86.56 101 PRO A N 1
ATOM 714 C CA . PRO A 1 101 ? 1.281 2.695 -17.270 1.00 86.56 101 PRO A CA 1
ATOM 715 C C . PRO A 1 101 ? 0.332 3.861 -16.983 1.00 86.56 101 PRO A C 1
ATOM 717 O O . PRO A 1 101 ? -0.426 4.303 -17.845 1.00 86.56 101 PRO A O 1
ATOM 720 N N . GLY A 1 102 ? 0.380 4.382 -15.755 1.00 82.62 102 GLY A N 1
ATOM 721 C CA . GLY A 1 102 ? -0.432 5.526 -15.326 1.00 82.62 102 GLY A CA 1
ATOM 722 C C . GLY A 1 102 ? -1.938 5.253 -15.237 1.00 82.62 102 GLY A C 1
ATOM 723 O O . GLY A 1 102 ? -2.705 6.176 -14.952 1.00 82.62 102 GLY A O 1
ATOM 724 N N . THR A 1 103 ? -2.373 4.012 -15.447 1.00 90.12 103 THR A N 1
ATOM 725 C CA . THR A 1 103 ? -3.777 3.617 -15.390 1.00 90.12 103 THR A CA 1
ATOM 726 C C . THR A 1 103 ? -4.052 2.839 -14.110 1.00 90.12 103 THR A C 1
ATOM 728 O O . THR A 1 103 ? -3.250 2.019 -13.658 1.00 90.12 103 THR A O 1
ATOM 731 N N . VAL A 1 104 ? -5.208 3.115 -13.506 1.00 92.62 104 VAL A N 1
ATOM 732 C CA . VAL A 1 104 ? -5.668 2.419 -12.304 1.00 92.62 104 VAL A CA 1
ATOM 733 C C . VAL A 1 104 ? -7.150 2.079 -12.403 1.00 92.62 104 VAL A C 1
ATOM 735 O O . VAL A 1 104 ? -7.948 2.851 -12.944 1.00 92.62 104 VAL A O 1
ATOM 738 N N . LYS A 1 105 ? -7.542 0.954 -11.806 1.00 93.62 105 LYS A N 1
ATOM 739 C CA . LYS A 1 105 ? -8.938 0.540 -11.629 1.00 93.62 105 LYS A CA 1
ATOM 740 C C . LYS A 1 105 ? -9.329 0.701 -10.167 1.00 93.62 105 LYS A C 1
ATOM 742 O O . LYS A 1 105 ? -8.609 0.258 -9.281 1.00 93.62 105 LYS A O 1
ATOM 747 N N . THR A 1 106 ? -10.484 1.313 -9.903 1.00 95.94 106 THR A N 1
ATOM 748 C CA . THR A 1 106 ? -11.039 1.357 -8.539 1.00 95.94 106 THR A CA 1
ATOM 749 C C . THR A 1 106 ? -11.743 0.041 -8.234 1.00 95.94 106 THR A C 1
ATOM 751 O O . THR A 1 106 ? -12.553 -0.414 -9.041 1.00 95.94 106 THR A O 1
ATOM 754 N N . VAL A 1 107 ? -11.440 -0.551 -7.082 1.00 94.62 107 VAL A N 1
ATOM 755 C CA . VAL A 1 107 ? -11.920 -1.878 -6.680 1.00 94.62 107 VAL A CA 1
ATOM 756 C C . VAL A 1 107 ? -12.424 -1.867 -5.233 1.00 94.62 107 VAL A C 1
ATOM 758 O O . VAL A 1 107 ? -12.047 -0.984 -4.455 1.00 94.62 107 VAL A O 1
ATOM 761 N N . PRO A 1 108 ? -13.276 -2.824 -4.829 1.00 94.50 108 PRO A N 1
ATOM 762 C CA . PRO A 1 108 ? -13.567 -3.064 -3.421 1.00 94.50 108 PRO A CA 1
ATOM 763 C C . PRO A 1 108 ? -12.296 -3.426 -2.642 1.00 94.50 108 PRO A C 1
ATOM 765 O O . PRO A 1 108 ? -11.384 -4.058 -3.171 1.00 94.50 108 PRO A O 1
ATOM 768 N N . VAL A 1 109 ? -12.253 -3.093 -1.350 1.00 93.50 109 VAL A N 1
ATOM 769 C CA . VAL A 1 109 ? -11.077 -3.367 -0.503 1.00 93.50 109 VAL A CA 1
ATOM 770 C C . VAL A 1 109 ? -10.719 -4.860 -0.434 1.00 93.50 109 VAL A C 1
ATOM 772 O O . VAL A 1 109 ? -9.543 -5.202 -0.399 1.00 93.50 109 VAL A O 1
ATOM 775 N N . GLY A 1 110 ? -11.713 -5.753 -0.491 1.00 92.75 110 GLY A N 1
ATOM 776 C CA . GLY A 1 110 ? -11.476 -7.198 -0.534 1.00 92.75 110 GLY A CA 1
ATOM 777 C C . GLY A 1 110 ? -10.779 -7.663 -1.820 1.00 92.75 110 GLY A C 1
ATOM 778 O O . GLY A 1 110 ? -9.885 -8.499 -1.747 1.00 92.75 110 GLY A O 1
ATOM 779 N N . GLU A 1 111 ? -11.125 -7.078 -2.975 1.00 94.00 111 GLU A N 1
ATOM 780 C CA . GLU A 1 111 ? -10.454 -7.355 -4.262 1.00 94.00 111 GLU A CA 1
ATOM 781 C C . GLU A 1 111 ? -9.005 -6.852 -4.226 1.00 94.00 111 GLU A C 1
ATOM 783 O O . GLU A 1 111 ? -8.102 -7.549 -4.675 1.00 94.00 111 GLU A O 1
ATOM 788 N N . LEU A 1 112 ? -8.754 -5.699 -3.593 1.00 94.69 112 LEU A N 1
ATOM 789 C CA . LEU A 1 112 ? -7.390 -5.229 -3.347 1.00 94.69 112 LEU A CA 1
ATOM 790 C C . LEU A 1 112 ? -6.590 -6.211 -2.476 1.00 94.69 112 LEU A C 1
ATOM 792 O O . LEU A 1 112 ? -5.422 -6.457 -2.761 1.00 94.69 112 LEU A O 1
ATOM 796 N N . TRP A 1 113 ? -7.169 -6.753 -1.402 1.00 95.00 113 TRP A N 1
ATOM 797 C CA . TRP A 1 113 ? -6.439 -7.691 -0.541 1.00 95.00 113 TRP A CA 1
ATOM 798 C C . TRP A 1 113 ? -6.053 -8.964 -1.268 1.00 95.00 113 TRP A C 1
ATOM 800 O O . TRP A 1 113 ? -4.929 -9.438 -1.101 1.00 95.00 113 TRP A O 1
ATOM 810 N N . GLN A 1 114 ? -6.979 -9.487 -2.069 1.00 94.12 114 GLN A N 1
ATOM 811 C CA . GLN A 1 114 ? -6.712 -10.630 -2.920 1.00 94.12 114 GLN A CA 1
ATOM 812 C C . GLN A 1 114 ? -5.596 -10.301 -3.914 1.00 94.12 114 GLN A C 1
ATOM 814 O O . GLN A 1 114 ? -4.607 -11.019 -3.947 1.00 94.12 114 GLN A O 1
ATOM 819 N N . HIS A 1 115 ? -5.678 -9.159 -4.603 1.00 94.62 115 HIS A N 1
ATOM 820 C CA . HIS A 1 115 ? -4.646 -8.710 -5.536 1.00 94.62 115 HIS A CA 1
ATOM 821 C C . HIS A 1 115 ? -3.254 -8.601 -4.886 1.00 94.62 115 HIS A C 1
ATOM 823 O O . HIS A 1 115 ? -2.281 -9.130 -5.417 1.00 94.62 115 HIS A O 1
ATOM 829 N N . ILE A 1 116 ? -3.147 -7.984 -3.699 1.00 95.31 116 ILE A N 1
ATOM 830 C CA . ILE A 1 116 ? -1.881 -7.916 -2.946 1.00 95.31 116 ILE A CA 1
ATOM 831 C C . ILE A 1 116 ? -1.359 -9.324 -2.637 1.00 95.31 116 ILE A C 1
ATOM 833 O O . ILE A 1 116 ? -0.163 -9.582 -2.768 1.00 95.31 116 ILE A O 1
ATOM 837 N N . GLY A 1 117 ? -2.241 -10.221 -2.189 1.00 94.62 117 GLY A N 1
ATOM 838 C CA . GLY A 1 117 ? -1.894 -11.606 -1.890 1.00 94.62 117 GLY A CA 1
ATOM 839 C C . GLY A 1 117 ? -1.369 -12.344 -3.119 1.00 94.62 117 GLY A C 1
ATOM 840 O O . GLY A 1 117 ? -0.278 -12.906 -3.057 1.00 94.62 117 GLY A O 1
ATOM 841 N N . ASP A 1 118 ? -2.105 -12.283 -4.226 1.00 94.31 118 ASP A N 1
ATOM 842 C CA . ASP A 1 118 ? -1.765 -12.941 -5.488 1.00 94.31 118 ASP A CA 1
ATOM 843 C C . ASP A 1 118 ? -0.403 -12.451 -6.003 1.00 94.31 118 ASP A C 1
ATOM 845 O O . ASP A 1 118 ? 0.483 -13.265 -6.270 1.00 94.31 118 ASP A O 1
ATOM 849 N N . CYS A 1 119 ? -0.166 -11.134 -6.002 1.00 93.38 119 CYS A N 1
ATOM 850 C CA . CYS A 1 119 ? 1.118 -10.565 -6.413 1.00 93.38 119 CYS A CA 1
ATOM 851 C C . CYS A 1 119 ? 2.293 -10.987 -5.528 1.00 93.38 119 CYS A C 1
ATOM 853 O O . CYS A 1 119 ? 3.373 -11.279 -6.038 1.00 93.38 119 CYS A O 1
ATOM 855 N N . LEU A 1 120 ? 2.109 -11.036 -4.207 1.00 93.62 120 LEU A N 1
ATOM 856 C CA . LEU A 1 120 ? 3.168 -11.469 -3.288 1.00 93.62 120 LEU A CA 1
ATOM 857 C C . LEU A 1 120 ? 3.467 -12.968 -3.395 1.00 93.62 120 LEU A C 1
ATOM 859 O O . LEU A 1 120 ? 4.579 -13.392 -3.087 1.00 93.62 120 LEU A O 1
ATOM 863 N N . LEU A 1 121 ? 2.483 -13.766 -3.807 1.00 93.31 121 LEU A N 1
ATOM 864 C CA . LEU A 1 121 ? 2.615 -15.211 -3.988 1.00 93.31 121 LEU A CA 1
ATOM 865 C C . LEU A 1 121 ? 3.056 -15.601 -5.407 1.00 93.31 121 LEU A C 1
ATOM 867 O O . LEU A 1 121 ? 3.304 -16.781 -5.649 1.00 93.31 121 LEU A O 1
ATOM 871 N N . GLY A 1 122 ? 3.171 -14.640 -6.330 1.00 87.25 122 GLY A N 1
ATOM 872 C CA . GLY A 1 122 ? 3.494 -14.902 -7.735 1.00 87.25 122 GLY A CA 1
ATOM 873 C C . GLY A 1 122 ? 2.373 -15.626 -8.486 1.00 87.25 122 GLY A C 1
ATOM 874 O O . GLY A 1 122 ? 2.643 -16.366 -9.430 1.00 87.25 122 GLY A O 1
ATOM 875 N N . VAL A 1 123 ? 1.128 -15.454 -8.040 1.00 90.00 123 VAL A N 1
ATOM 876 C CA . VAL A 1 123 ? -0.071 -15.987 -8.690 1.00 90.00 123 VAL A CA 1
ATOM 877 C C . VAL A 1 123 ? -0.547 -14.991 -9.747 1.00 90.00 123 VAL A C 1
ATOM 879 O O . VAL A 1 123 ? -0.405 -13.779 -9.583 1.00 90.00 123 VAL A O 1
ATOM 882 N N . GLU A 1 124 ? -1.107 -15.503 -10.842 1.00 86.62 124 GLU A N 1
ATOM 883 C CA . GLU A 1 124 ? -1.711 -14.670 -11.881 1.00 86.62 124 GLU A CA 1
ATOM 884 C C . GLU A 1 124 ? -2.861 -13.832 -11.302 1.00 86.62 124 GLU A C 1
ATOM 886 O O . GLU A 1 124 ? -3.773 -14.354 -10.657 1.00 86.62 124 GLU A O 1
ATOM 891 N N . VAL A 1 125 ? -2.805 -12.520 -11.528 1.00 87.94 125 VAL A N 1
ATOM 892 C CA . VAL A 1 125 ? -3.844 -11.583 -11.093 1.00 87.94 125 VAL A CA 1
ATOM 893 C C . VAL A 1 125 ? -4.967 -11.483 -12.116 1.00 87.94 125 VAL A C 1
ATOM 895 O O . VAL A 1 125 ? -4.775 -11.706 -13.305 1.00 87.94 125 VAL A O 1
ATOM 898 N N . GLN A 1 126 ? -6.156 -11.110 -11.646 1.00 82.69 126 GLN A N 1
ATOM 899 C CA . GLN A 1 126 ? -7.331 -10.942 -12.499 1.00 82.69 126 GLN A CA 1
ATOM 900 C C . GLN A 1 126 ? -7.152 -9.796 -13.503 1.00 82.69 126 GLN A C 1
ATOM 902 O O . GLN A 1 126 ? -6.894 -8.654 -13.112 1.00 82.69 126 GLN A O 1
ATOM 907 N N . ASP A 1 127 ? -7.399 -10.076 -14.782 1.00 80.56 127 ASP A N 1
ATOM 908 C CA . ASP A 1 127 ? -7.451 -9.059 -15.831 1.00 80.56 127 ASP A CA 1
ATOM 909 C C . ASP A 1 127 ? -8.455 -7.932 -15.498 1.00 80.56 127 ASP A C 1
ATOM 911 O O . ASP A 1 127 ? -9.556 -8.187 -14.990 1.00 80.56 127 ASP A O 1
ATOM 915 N N . PRO A 1 128 ? -8.134 -6.658 -15.797 1.00 83.25 128 PRO A N 1
ATOM 916 C CA . PRO A 1 128 ? -6.930 -6.161 -16.475 1.00 83.25 128 PRO A CA 1
ATOM 917 C C . PRO A 1 128 ? -5.797 -5.749 -15.509 1.00 83.25 128 PRO A C 1
ATOM 919 O O . PRO A 1 128 ? -4.973 -4.909 -15.863 1.00 83.25 128 PRO A O 1
ATOM 922 N N . ALA A 1 129 ? -5.809 -6.205 -14.253 1.00 85.50 129 ALA A N 1
ATOM 923 C CA . ALA A 1 129 ? -4.828 -5.773 -13.261 1.00 85.50 129 ALA A CA 1
ATOM 924 C C . ALA A 1 129 ? -3.438 -6.375 -13.531 1.00 85.50 129 ALA A C 1
ATOM 926 O O . ALA A 1 129 ? -3.312 -7.430 -14.145 1.00 85.50 129 ALA A O 1
ATOM 927 N N . SER A 1 130 ? -2.391 -5.715 -13.037 1.00 86.12 130 SER A N 1
ATOM 928 C CA . SER A 1 130 ? -1.001 -6.146 -13.226 1.00 86.12 130 SER A CA 1
ATOM 929 C C . SER A 1 130 ? -0.168 -5.880 -11.975 1.00 86.12 130 SER A C 1
ATOM 931 O O . SER A 1 130 ? -0.115 -4.738 -11.515 1.00 86.12 130 SER A O 1
ATOM 933 N N . CYS A 1 131 ? 0.530 -6.900 -11.472 1.00 87.69 131 CYS A N 1
ATOM 934 C CA . CYS A 1 131 ? 1.411 -6.758 -10.314 1.00 87.69 131 CYS A CA 1
ATOM 935 C C . CYS A 1 131 ? 2.553 -5.785 -10.587 1.00 87.69 131 CYS A C 1
ATOM 937 O O . CYS A 1 131 ? 3.314 -5.977 -11.532 1.00 87.69 131 CYS A O 1
ATOM 939 N N . SER A 1 132 ? 2.698 -4.780 -9.725 1.00 85.44 132 SER A N 1
ATOM 940 C CA . SER A 1 132 ? 3.628 -3.667 -9.946 1.00 85.44 132 SER A CA 1
ATOM 941 C C . SER A 1 132 ? 4.590 -3.468 -8.766 1.00 85.44 132 SER A C 1
ATOM 943 O O . SER A 1 132 ? 4.632 -2.420 -8.124 1.00 85.44 132 SER A O 1
ATOM 945 N N . GLY A 1 133 ? 5.329 -4.519 -8.392 1.00 83.25 133 GLY A N 1
ATOM 946 C CA . GLY A 1 133 ? 6.351 -4.455 -7.328 1.00 83.25 133 GLY A CA 1
ATOM 947 C C . GLY A 1 133 ? 5.814 -4.293 -5.896 1.00 83.25 133 GLY A C 1
ATOM 948 O O . GLY A 1 133 ? 6.593 -4.143 -4.947 1.00 83.25 133 GLY A O 1
ATOM 949 N N . GLY A 1 134 ? 4.489 -4.330 -5.718 1.00 92.31 134 GLY A N 1
ATOM 950 C CA . GLY A 1 134 ? 3.835 -4.228 -4.414 1.00 92.31 134 GLY A CA 1
ATOM 951 C C . GLY A 1 134 ? 3.990 -2.857 -3.752 1.00 92.31 134 GLY A C 1
ATOM 952 O O . GLY A 1 134 ? 3.928 -2.773 -2.522 1.00 92.31 134 GLY A O 1
ATOM 953 N N . ILE A 1 135 ? 4.215 -1.800 -4.538 1.00 95.06 135 ILE A N 1
ATOM 954 C CA . ILE A 1 135 ? 4.322 -0.423 -4.052 1.00 95.06 135 ILE A CA 1
ATOM 955 C C . ILE A 1 135 ? 2.953 0.247 -4.081 1.00 95.06 135 ILE A C 1
ATOM 957 O O . ILE A 1 135 ? 2.263 0.268 -5.096 1.00 95.06 135 ILE A O 1
ATOM 961 N N . TYR A 1 136 ? 2.585 0.862 -2.963 1.00 95.38 136 TYR A N 1
ATOM 962 C CA . TYR A 1 136 ? 1.311 1.538 -2.784 1.00 95.38 136 TYR A CA 1
ATOM 963 C C . TYR A 1 136 ? 1.523 2.962 -2.283 1.00 95.38 136 TYR A C 1
ATOM 965 O O . TYR A 1 136 ? 2.271 3.207 -1.339 1.00 95.38 136 TYR A O 1
ATOM 973 N N . GLU A 1 137 ? 0.810 3.908 -2.879 1.00 95.31 137 GLU A N 1
ATOM 974 C CA . GLU A 1 137 ? 0.588 5.233 -2.311 1.00 95.31 137 GLU A CA 1
ATOM 975 C C . GLU A 1 137 ? -0.636 5.169 -1.397 1.00 95.31 137 GLU A C 1
ATOM 977 O O . GLU A 1 137 ? -1.722 4.790 -1.841 1.00 95.31 137 GLU A O 1
ATOM 982 N N . ILE A 1 138 ? -0.478 5.560 -0.133 1.00 96.62 138 ILE A N 1
ATOM 983 C CA . ILE A 1 138 ? -1.571 5.584 0.843 1.00 96.62 138 ILE A CA 1
ATOM 984 C C . ILE A 1 138 ? -1.818 6.991 1.378 1.00 96.62 138 ILE A C 1
ATOM 986 O O . ILE A 1 138 ? -0.881 7.765 1.598 1.00 96.62 138 ILE A O 1
ATOM 990 N N . ALA A 1 139 ? -3.086 7.292 1.640 1.00 96.81 139 ALA A N 1
ATOM 991 C CA . ALA A 1 139 ? -3.523 8.410 2.466 1.00 96.81 139 ALA A CA 1
ATOM 992 C C . ALA A 1 139 ? -4.089 7.866 3.782 1.00 96.81 139 ALA A C 1
ATOM 994 O O . ALA A 1 139 ? -4.801 6.857 3.790 1.00 96.81 139 ALA A O 1
ATOM 995 N N . LEU A 1 140 ? -3.760 8.535 4.886 1.00 95.31 140 LEU A N 1
ATOM 996 C CA . LEU A 1 140 ? -4.236 8.171 6.217 1.00 95.31 140 LEU A CA 1
ATOM 997 C C . LEU A 1 140 ? -5.190 9.238 6.759 1.00 95.31 140 LEU A C 1
ATOM 999 O O . LEU A 1 140 ? -5.011 10.425 6.489 1.00 95.31 140 LEU A O 1
ATOM 1003 N N . ASP A 1 141 ? -6.175 8.826 7.553 1.00 94.12 141 ASP A N 1
ATOM 1004 C CA . ASP A 1 141 ? -6.950 9.747 8.385 1.00 94.12 141 ASP A CA 1
ATOM 1005 C C . ASP A 1 141 ? -6.181 10.182 9.648 1.00 94.12 141 ASP A C 1
ATOM 1007 O O . ASP A 1 141 ? -5.071 9.722 9.928 1.00 94.12 141 ASP A O 1
ATOM 1011 N N . GLY A 1 142 ? -6.796 11.060 10.448 1.00 92.31 142 GLY A N 1
ATOM 1012 C CA . GLY A 1 142 ? -6.226 11.545 11.711 1.00 92.31 142 GLY A CA 1
ATOM 1013 C C . GLY A 1 142 ? -6.026 10.468 12.787 1.00 92.31 142 GLY A C 1
ATOM 1014 O O . GLY A 1 142 ? -5.371 10.735 13.789 1.00 92.31 142 GLY A O 1
ATOM 1015 N N . THR A 1 143 ? -6.556 9.257 12.589 1.00 93.69 143 THR A N 1
ATOM 1016 C CA . THR A 1 143 ? -6.348 8.092 13.465 1.00 93.69 143 THR A CA 1
ATOM 1017 C C . THR A 1 143 ? -5.297 7.119 12.921 1.00 93.69 143 THR A C 1
ATOM 1019 O O . THR A 1 143 ? -4.996 6.113 13.561 1.00 93.69 143 THR A O 1
ATOM 1022 N N . GLY A 1 144 ? -4.720 7.409 11.751 1.00 93.44 144 GLY A N 1
ATOM 1023 C CA . GLY A 1 144 ? -3.721 6.566 11.101 1.00 93.44 144 GLY A CA 1
ATOM 1024 C C . GLY A 1 144 ? -4.301 5.399 10.297 1.00 93.44 144 GLY A C 1
ATOM 1025 O O . GLY A 1 144 ? -3.551 4.480 9.962 1.00 93.44 144 GLY A O 1
ATOM 1026 N N . LYS A 1 145 ? -5.602 5.408 9.977 1.00 96.44 145 LYS A N 1
ATOM 1027 C CA . LYS A 1 145 ? -6.237 4.390 9.122 1.00 96.44 145 LYS A CA 1
ATOM 1028 C C . LYS A 1 145 ? -6.225 4.800 7.657 1.00 96.44 145 LYS A C 1
ATOM 1030 O O . LYS A 1 145 ? -6.317 5.981 7.337 1.00 96.44 145 LYS A O 1
ATOM 1035 N N . ILE A 1 146 ? -6.144 3.817 6.765 1.00 97.06 146 ILE A N 1
ATOM 1036 C CA . ILE A 1 146 ? -6.097 4.030 5.316 1.00 97.06 146 ILE A CA 1
ATOM 1037 C C . ILE A 1 146 ? -7.467 4.486 4.808 1.00 97.06 146 ILE A C 1
ATOM 1039 O O . ILE A 1 146 ? -8.446 3.744 4.911 1.00 97.06 146 ILE A O 1
ATOM 1043 N N . THR A 1 147 ? -7.516 5.675 4.211 1.00 96.75 147 THR A N 1
ATOM 1044 C CA . THR A 1 147 ? -8.701 6.229 3.527 1.00 96.75 147 THR A CA 1
ATOM 1045 C C . THR A 1 147 ? -8.591 6.139 2.010 1.00 96.75 147 THR A C 1
ATOM 1047 O O . THR A 1 147 ? -9.600 5.984 1.322 1.00 96.75 147 THR A O 1
ATOM 1050 N N . GLU A 1 148 ? -7.371 6.157 1.478 1.00 97.25 148 GLU A N 1
ATOM 1051 C CA . GLU A 1 148 ? -7.089 5.870 0.076 1.00 97.25 148 GLU A CA 1
ATOM 1052 C C . GLU A 1 148 ? -5.834 5.014 -0.043 1.00 97.25 148 GLU A C 1
ATOM 1054 O O . GLU A 1 148 ? -4.854 5.235 0.669 1.00 97.25 148 GLU A O 1
ATOM 1059 N N . ILE A 1 149 ? -5.858 4.068 -0.973 1.00 97.19 149 ILE A N 1
ATOM 1060 C CA . ILE A 1 149 ? -4.717 3.237 -1.338 1.00 97.19 149 ILE A CA 1
ATOM 1061 C C . ILE A 1 149 ? -4.729 3.020 -2.846 1.00 97.19 149 ILE A C 1
ATOM 1063 O O . ILE A 1 149 ? -5.764 2.698 -3.433 1.00 97.19 149 ILE A O 1
ATOM 1067 N N . LYS A 1 150 ? -3.577 3.232 -3.471 1.00 95.44 150 LYS A N 1
ATOM 1068 C CA . LYS A 1 150 ? -3.396 3.131 -4.915 1.00 95.44 150 LYS A CA 1
ATOM 1069 C C . LYS A 1 150 ? -2.078 2.433 -5.197 1.00 95.44 150 LYS A C 1
ATOM 1071 O O . LYS A 1 150 ? -1.036 2.929 -4.773 1.00 95.44 150 LYS A O 1
ATOM 1076 N N . GLU A 1 151 ? -2.128 1.312 -5.899 1.00 94.62 151 GLU A N 1
ATOM 1077 C CA . GLU A 1 151 ? -0.919 0.669 -6.404 1.00 94.62 151 GLU A CA 1
ATOM 1078 C C . GLU A 1 151 ? -0.213 1.585 -7.411 1.00 94.62 151 GLU A C 1
ATOM 1080 O O . GLU A 1 151 ? -0.851 2.241 -8.242 1.00 94.62 151 GLU A O 1
ATOM 1085 N N . ILE A 1 152 ? 1.107 1.667 -7.301 1.00 91.19 152 ILE A N 1
ATOM 1086 C CA . ILE A 1 152 ? 1.947 2.403 -8.235 1.00 91.19 152 ILE A CA 1
ATOM 1087 C C . ILE A 1 152 ? 2.441 1.427 -9.282 1.00 91.19 152 ILE A C 1
ATOM 1089 O O . ILE A 1 152 ? 3.140 0.474 -8.956 1.00 91.19 152 ILE A O 1
ATOM 1093 N N . TRP A 1 153 ? 2.072 1.688 -10.533 1.00 87.81 153 TRP A N 1
ATOM 1094 C CA . TRP A 1 153 ? 2.545 0.890 -11.649 1.00 87.81 153 TRP A CA 1
ATOM 1095 C C . TRP A 1 153 ? 4.063 1.015 -11.806 1.00 87.81 153 TRP A C 1
ATOM 1097 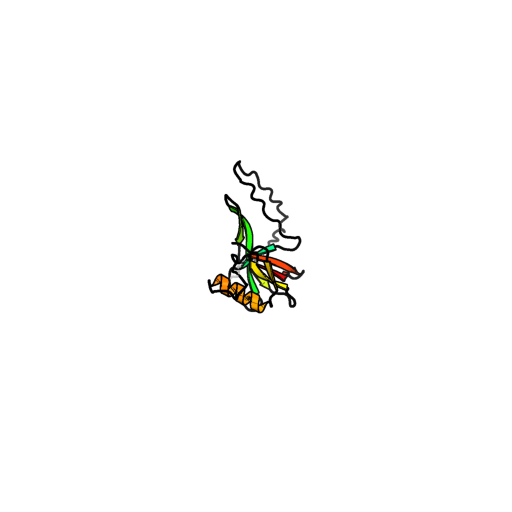O O . TRP A 1 153 ? 4.604 2.123 -11.754 1.00 87.81 153 TRP A O 1
ATOM 1107 N N . HIS A 1 154 ? 4.714 -0.119 -12.034 1.00 79.94 154 HIS A N 1
ATOM 1108 C CA . HIS A 1 154 ? 6.123 -0.231 -12.371 1.00 79.94 154 HIS A CA 1
ATOM 1109 C C . HIS A 1 154 ? 6.270 -1.357 -13.406 1.00 79.94 154 HIS A C 1
ATOM 1111 O O . HIS A 1 154 ? 5.650 -2.405 -13.203 1.00 79.94 154 HIS A O 1
ATOM 1117 N N . PRO A 1 155 ? 7.017 -1.141 -14.504 1.00 69.62 155 PRO A N 1
ATOM 1118 C CA . PRO A 1 155 ? 7.264 -2.167 -15.516 1.00 69.62 155 PRO A CA 1
ATOM 1119 C C . PRO A 1 155 ? 8.114 -3.330 -14.996 1.00 69.62 155 PRO A C 1
ATOM 1121 O O . PRO A 1 155 ? 8.858 -3.136 -14.003 1.00 69.62 155 PRO A O 1
#

Radius of gyration: 25.56 Å; chains: 1; bounding box: 45×34×100 Å

pLDDT: mean 79.94, std 19.4, range [41.31, 97.69]

Foldseek 3Di:
DDDDDDDDDDDDDDDDDPDDDDDDDPDDDDDDDPDADPADDDDPDPQKFKWAFDAQDDPQKTKTAGWDWDDDNVYIDTDGDDDIDIAGADPAAFEWADQDDVDIDTDPPVLVSVQLHCLNVVHDHDPSGDRARRMWMFHADPVRHTRYIYDDHDD

Secondary structure (DSSP, 8-state):
------------------PPPPP----------S------PPPPPTTEEEEEEEEEEETTEEEEEEEEEEE-SS-EEEEEEEEEEEEEEEEEEEEEEE-STT-EEEE-HHHHHHHHHHHHHTPPPPTT----TTEEEEEE-TTS-EEEEEEPP--

Sequence (155 aa):
MQAPAASSTPPQTPVEKTTAAPTPSASSSSDDPDGAGSCTTPAPKTGRKYVQAVKPPKQDTLYVKDAKFVCDPNDGHYAGAGAEKTYGFAAKVKAQVANGPGTVKTVPVGELWQHIGDCLLGVEVQDPASCSGGIYEIALDGTGKITEIKEIWHP